Protein AF-A0A7H1QCI0-F1 (afdb_monomer)

Organism: NCBI:txid146922

Structure (mmCIF, N/CA/C/O backbone):
data_AF-A0A7H1QCI0-F1
#
_entry.id   AF-A0A7H1QCI0-F1
#
loop_
_atom_site.group_PDB
_atom_site.id
_atom_site.type_symbol
_atom_site.label_atom_id
_atom_site.label_alt_id
_atom_site.label_comp_id
_atom_site.label_asym_id
_atom_site.label_entity_id
_atom_site.label_seq_id
_atom_site.pdbx_PDB_ins_code
_atom_site.Cartn_x
_atom_site.Cartn_y
_atom_site.Cartn_z
_atom_site.occupancy
_atom_site.B_iso_or_equiv
_atom_site.auth_seq_id
_atom_site.auth_comp_id
_atom_site.auth_asym_id
_atom_site.auth_atom_id
_atom_site.pdbx_PDB_model_num
ATOM 1 N N . MET A 1 1 ? 9.164 -12.691 -3.765 1.00 76.44 1 MET A N 1
ATOM 2 C CA . MET A 1 1 ? 7.848 -12.493 -3.120 1.00 76.44 1 MET A CA 1
ATOM 3 C C . MET A 1 1 ? 6.956 -11.547 -3.919 1.00 76.44 1 MET A C 1
ATOM 5 O O . MET A 1 1 ? 5.868 -11.969 -4.268 1.00 76.44 1 MET A O 1
ATOM 9 N N . LEU A 1 2 ? 7.394 -10.328 -4.283 1.00 92.38 2 LEU A N 1
ATOM 10 C CA . LEU A 1 2 ? 6.652 -9.446 -5.215 1.00 92.38 2 LEU A CA 1
ATOM 11 C C . LEU A 1 2 ? 6.796 -9.885 -6.685 1.00 92.38 2 LEU A C 1
ATOM 13 O O . LEU A 1 2 ? 7.091 -9.081 -7.560 1.00 92.38 2 LEU A O 1
ATOM 17 N N . ASP A 1 3 ? 6.646 -11.181 -6.929 1.00 95.81 3 ASP A N 1
ATOM 18 C CA . ASP A 1 3 ? 6.763 -11.816 -8.237 1.00 95.81 3 ASP A CA 1
ATOM 19 C C . ASP A 1 3 ? 5.572 -12.777 -8.401 1.00 95.81 3 ASP A C 1
ATOM 21 O O . ASP A 1 3 ? 5.385 -13.640 -7.535 1.00 95.81 3 ASP A O 1
ATOM 25 N N . PRO A 1 4 ? 4.769 -12.651 -9.473 1.00 97.19 4 PRO A N 1
ATOM 26 C CA . PRO A 1 4 ? 3.685 -13.581 -9.780 1.00 97.19 4 PRO A CA 1
ATOM 27 C C . PRO A 1 4 ? 4.094 -15.057 -9.744 1.00 97.19 4 PRO A C 1
ATOM 29 O O . PRO A 1 4 ? 3.361 -15.871 -9.188 1.00 97.19 4 PRO A O 1
ATOM 32 N N . ALA A 1 5 ? 5.268 -15.404 -10.283 1.00 97.81 5 ALA A N 1
ATOM 33 C CA . ALA A 1 5 ? 5.726 -16.791 -10.341 1.00 97.81 5 ALA A CA 1
ATOM 34 C C . ALA A 1 5 ? 6.028 -17.348 -8.944 1.00 97.81 5 ALA A C 1
ATOM 36 O O . ALA A 1 5 ? 5.780 -18.519 -8.664 1.00 97.81 5 ALA A O 1
ATOM 37 N N . TRP A 1 6 ? 6.517 -16.492 -8.043 1.00 97.75 6 TRP A N 1
ATOM 38 C CA . TRP A 1 6 ? 6.708 -16.858 -6.645 1.00 97.75 6 TRP A CA 1
ATOM 39 C C . TRP A 1 6 ? 5.361 -17.099 -5.954 1.00 97.75 6 TRP A C 1
ATOM 41 O O . TRP A 1 6 ? 5.208 -18.088 -5.249 1.00 97.75 6 TRP A O 1
ATOM 51 N N . VAL A 1 7 ? 4.366 -16.235 -6.188 1.00 98.00 7 VAL A N 1
ATOM 52 C CA . VAL A 1 7 ? 3.010 -16.431 -5.647 1.00 98.00 7 VAL A CA 1
ATOM 53 C C . VAL A 1 7 ? 2.421 -17.760 -6.117 1.00 98.00 7 VAL A C 1
ATOM 55 O O . VAL A 1 7 ? 1.869 -18.487 -5.300 1.00 98.00 7 VAL A O 1
ATOM 58 N N . ASP A 1 8 ? 2.581 -18.099 -7.398 1.00 97.81 8 ASP A N 1
ATOM 59 C CA . ASP A 1 8 ? 2.095 -19.366 -7.951 1.00 97.81 8 ASP A CA 1
ATOM 60 C C . ASP A 1 8 ? 2.775 -20.592 -7.329 1.00 97.81 8 ASP A C 1
ATOM 62 O O . ASP A 1 8 ? 2.114 -21.595 -7.074 1.00 97.81 8 ASP A O 1
ATOM 66 N N . ALA A 1 9 ? 4.083 -20.519 -7.075 1.00 98.12 9 ALA A N 1
ATOM 67 C CA . ALA A 1 9 ? 4.845 -21.631 -6.512 1.00 98.12 9 ALA A CA 1
ATOM 68 C C . ALA A 1 9 ? 4.603 -21.846 -5.008 1.00 98.12 9 ALA A C 1
ATOM 70 O O . ALA A 1 9 ? 4.735 -22.970 -4.530 1.00 98.12 9 ALA A O 1
ATOM 71 N N . HIS A 1 10 ? 4.257 -20.784 -4.278 1.00 97.62 10 HIS A N 1
ATOM 72 C CA . HIS A 1 10 ? 4.189 -20.778 -2.814 1.00 97.62 10 HIS A CA 1
ATOM 73 C C . HIS A 1 10 ? 2.779 -20.511 -2.275 1.00 97.62 10 HIS A C 1
ATOM 75 O O . HIS A 1 10 ? 2.631 -20.152 -1.109 1.00 97.62 10 HIS A O 1
ATOM 81 N N . GLU A 1 11 ? 1.731 -20.655 -3.093 1.00 96.62 11 GLU A N 1
ATOM 82 C CA . GLU A 1 11 ? 0.371 -20.281 -2.687 1.00 96.62 11 GLU A CA 1
ATOM 83 C C . GLU A 1 11 ? -0.055 -20.975 -1.383 1.00 96.62 11 GLU A C 1
ATOM 85 O O . GLU A 1 11 ? -0.605 -20.328 -0.497 1.00 96.62 11 GLU A O 1
ATOM 90 N N . ALA A 1 12 ? 0.300 -22.247 -1.195 1.00 97.44 12 ALA A N 1
ATOM 91 C CA . ALA A 1 12 ? -0.079 -23.020 -0.015 1.00 97.44 12 ALA A CA 1
ATOM 92 C C . ALA A 1 12 ? 0.679 -22.625 1.271 1.00 97.44 12 ALA A C 1
ATOM 94 O O . ALA A 1 12 ? 0.356 -23.119 2.349 1.00 97.44 12 ALA A O 1
ATOM 95 N N . GLU A 1 13 ? 1.691 -21.761 1.178 1.00 97.94 13 GLU A N 1
ATOM 96 C CA . GLU A 1 13 ? 2.562 -21.391 2.302 1.00 97.94 13 GLU A CA 1
ATOM 97 C C . GLU A 1 13 ? 2.114 -20.115 3.021 1.00 97.94 13 GLU A C 1
ATOM 99 O O . GLU A 1 13 ? 2.655 -19.776 4.075 1.00 97.94 13 GLU A O 1
ATOM 104 N N . PHE A 1 14 ? 1.139 -19.388 2.468 1.00 97.81 14 PHE A N 1
ATOM 105 C CA . PHE A 1 14 ? 0.633 -18.164 3.076 1.00 97.81 14 PHE A CA 1
ATOM 106 C C . PHE A 1 14 ? -0.853 -17.936 2.799 1.00 97.81 14 PHE A C 1
ATOM 108 O O . PHE A 1 14 ? -1.395 -18.297 1.752 1.00 97.81 14 PHE A O 1
ATOM 115 N N . ASP A 1 15 ? -1.500 -17.254 3.740 1.00 98.19 15 ASP A N 1
ATOM 116 C CA . ASP A 1 15 ? -2.917 -16.904 3.643 1.00 98.19 15 ASP A CA 1
ATOM 117 C C . ASP A 1 15 ? -3.136 -15.466 3.170 1.00 98.19 15 ASP A C 1
ATOM 119 O O . ASP A 1 15 ? -4.150 -15.167 2.551 1.00 98.19 15 ASP A O 1
ATOM 123 N N . VAL A 1 16 ? -2.202 -14.557 3.464 1.00 98.25 16 VAL A N 1
ATOM 124 C CA . VAL A 1 16 ? -2.354 -13.112 3.239 1.00 98.25 16 VAL A CA 1
ATOM 125 C C . VAL A 1 16 ? -1.058 -12.523 2.699 1.00 98.25 16 VAL A C 1
ATOM 127 O O . VAL A 1 16 ? 0.021 -12.808 3.215 1.00 98.25 16 VAL A O 1
ATOM 130 N N . CYS A 1 17 ? -1.163 -11.641 1.703 1.00 98.06 17 CYS A N 1
ATOM 131 C CA . CYS A 1 17 ? -0.056 -10.783 1.297 1.00 98.06 17 CYS A CA 1
ATOM 132 C C . CYS A 1 17 ? -0.202 -9.422 1.984 1.00 98.06 17 CYS A C 1
ATOM 134 O O . CYS A 1 17 ? -1.079 -8.635 1.626 1.00 98.06 17 CYS A O 1
ATOM 136 N N . HIS A 1 18 ? 0.638 -9.143 2.985 1.00 98.19 18 HIS A N 1
ATOM 137 C CA . HIS A 1 18 ? 0.666 -7.841 3.655 1.00 98.19 18 HIS A CA 1
ATOM 138 C C . HIS A 1 18 ? 1.842 -7.002 3.151 1.00 98.19 18 HIS A C 1
ATOM 140 O O . HIS A 1 18 ? 2.985 -7.175 3.569 1.00 98.19 18 HIS A O 1
ATOM 146 N N . LEU A 1 19 ? 1.556 -6.087 2.228 1.00 97.81 19 LEU A N 1
ATOM 147 C CA . LEU A 1 19 ? 2.536 -5.198 1.623 1.00 97.81 19 LEU A CA 1
ATOM 148 C C . LEU A 1 19 ? 2.741 -3.938 2.475 1.00 97.81 19 LEU A C 1
ATOM 150 O O . LEU A 1 19 ? 1.781 -3.292 2.898 1.00 97.81 19 LEU A O 1
ATOM 154 N N . HIS A 1 20 ? 4.004 -3.566 2.671 1.00 96.06 20 HIS A N 1
ATOM 155 C CA . HIS A 1 20 ? 4.401 -2.303 3.301 1.00 96.06 20 HIS A CA 1
ATOM 156 C C . HIS A 1 20 ? 5.346 -1.495 2.403 1.00 96.06 20 HIS A C 1
ATOM 158 O O . HIS A 1 20 ? 5.115 -0.312 2.189 1.00 96.06 20 HIS A O 1
ATOM 164 N N . PHE A 1 21 ? 6.392 -2.137 1.872 1.00 93.12 21 PHE A N 1
ATOM 165 C CA . PHE A 1 21 ? 7.472 -1.500 1.111 1.00 93.12 21 PHE A CA 1
ATOM 166 C C . PHE A 1 21 ? 8.037 -2.446 0.045 1.00 93.12 21 PHE A C 1
ATOM 168 O O . PHE A 1 21 ? 7.638 -3.609 -0.041 1.00 93.12 21 PHE A O 1
ATOM 175 N N . GLY A 1 22 ? 9.010 -1.961 -0.732 1.00 90.62 22 GLY A N 1
ATOM 176 C CA . GLY A 1 22 ? 9.792 -2.769 -1.675 1.00 90.62 22 GLY A CA 1
ATOM 177 C C . GLY A 1 22 ? 9.175 -2.876 -3.068 1.00 90.62 22 GLY A C 1
ATOM 178 O O . GLY A 1 22 ? 9.782 -3.460 -3.965 1.00 90.62 22 GLY A O 1
ATOM 179 N N . PHE A 1 23 ? 7.997 -2.283 -3.270 1.00 94.00 23 PHE A N 1
ATOM 180 C CA . PHE A 1 23 ? 7.371 -2.172 -4.583 1.00 94.00 23 PHE A CA 1
ATOM 181 C C . PHE A 1 23 ? 7.944 -1.020 -5.419 1.00 94.00 23 PHE A C 1
ATOM 183 O O . PHE A 1 23 ? 7.656 -0.962 -6.606 1.00 94.00 23 PHE A O 1
ATOM 190 N N . ASP A 1 24 ? 8.783 -0.144 -4.853 1.00 90.50 24 ASP A N 1
ATOM 191 C CA . ASP A 1 24 ? 9.383 0.996 -5.568 1.00 90.50 24 ASP A CA 1
ATOM 192 C C . ASP A 1 24 ? 10.258 0.572 -6.761 1.00 90.50 24 ASP A C 1
ATOM 194 O O . ASP A 1 24 ? 10.472 1.344 -7.691 1.00 90.50 24 ASP A O 1
ATOM 198 N N . ALA A 1 25 ? 10.764 -0.666 -6.744 1.00 89.81 25 ALA A N 1
ATOM 199 C CA . ALA A 1 25 ? 11.507 -1.263 -7.854 1.00 89.81 25 ALA A CA 1
ATOM 200 C C . ALA A 1 25 ? 10.603 -1.935 -8.907 1.00 89.81 25 ALA A C 1
ATOM 202 O O . ALA A 1 25 ? 11.100 -2.430 -9.918 1.00 89.81 25 ALA A O 1
ATOM 203 N N . GLN A 1 26 ? 9.292 -2.008 -8.666 1.00 94.88 26 GLN A N 1
ATOM 204 C CA . GLN A 1 26 ? 8.325 -2.670 -9.537 1.00 94.88 26 GLN A CA 1
ATOM 205 C C . GLN A 1 26 ? 7.651 -1.658 -10.459 1.00 94.88 26 GLN A C 1
ATOM 207 O O . GLN A 1 26 ? 7.290 -0.555 -10.055 1.00 94.88 26 GLN A O 1
ATOM 212 N N . SER A 1 27 ? 7.413 -2.061 -11.705 1.00 96.62 27 SER A N 1
ATOM 213 C CA . SER A 1 27 ? 6.562 -1.283 -12.602 1.00 96.62 27 SER A CA 1
ATOM 214 C C . SER A 1 27 ? 5.077 -1.477 -12.249 1.00 96.62 27 SER A C 1
ATOM 216 O O . SER A 1 27 ? 4.701 -2.537 -11.737 1.00 96.62 27 SER A O 1
ATOM 218 N N . PRO A 1 28 ? 4.187 -0.531 -12.603 1.00 97.94 28 PRO A N 1
ATOM 219 C CA . PRO A 1 28 ? 2.739 -0.709 -12.443 1.00 97.94 28 PRO A CA 1
ATOM 220 C C . PRO A 1 28 ? 2.203 -1.985 -13.119 1.00 97.94 28 PRO A C 1
ATOM 222 O O . PRO A 1 28 ? 1.301 -2.647 -12.602 1.00 97.94 28 PRO A O 1
ATOM 225 N N . ALA A 1 29 ? 2.798 -2.380 -14.250 1.00 98.31 29 ALA A N 1
ATOM 226 C CA . ALA A 1 29 ? 2.467 -3.624 -14.939 1.00 98.31 29 ALA A CA 1
ATOM 227 C C . ALA A 1 29 ? 2.860 -4.865 -14.117 1.00 98.31 29 ALA A C 1
ATOM 229 O O . ALA A 1 29 ? 2.063 -5.797 -14.002 1.00 98.31 29 ALA A O 1
ATOM 230 N N . ALA A 1 30 ? 4.045 -4.863 -13.496 1.00 98.12 30 ALA A N 1
ATOM 231 C CA . ALA A 1 30 ? 4.478 -5.942 -12.610 1.00 98.12 30 ALA A CA 1
ATOM 232 C C . ALA A 1 30 ? 3.575 -6.052 -11.369 1.00 98.12 30 ALA A C 1
ATOM 234 O O . ALA A 1 30 ? 3.161 -7.151 -11.002 1.00 98.12 30 ALA A O 1
ATOM 235 N N . LEU A 1 31 ? 3.178 -4.920 -10.777 1.00 98.50 31 LEU A N 1
ATOM 236 C CA . LEU A 1 31 ? 2.234 -4.895 -9.652 1.00 98.50 31 LEU A CA 1
ATOM 237 C C . LEU A 1 31 ? 0.848 -5.408 -10.050 1.00 98.50 31 LEU A C 1
ATOM 239 O O . LEU A 1 31 ? 0.236 -6.177 -9.311 1.00 98.50 31 LEU A O 1
ATOM 243 N N . THR A 1 32 ? 0.374 -5.051 -11.243 1.00 98.69 32 THR A N 1
ATOM 244 C CA . THR A 1 32 ? -0.889 -5.569 -11.785 1.00 98.69 32 THR A CA 1
ATOM 245 C C . THR A 1 32 ? -0.834 -7.088 -11.954 1.00 98.69 32 THR A C 1
ATOM 247 O O . THR A 1 32 ? -1.772 -7.787 -11.568 1.00 98.69 32 THR A O 1
ATOM 250 N N . ALA A 1 33 ? 0.278 -7.617 -12.475 1.00 98.62 33 ALA A N 1
ATOM 251 C CA . ALA A 1 33 ? 0.485 -9.056 -12.608 1.00 98.62 33 ALA A CA 1
ATOM 252 C C . ALA A 1 33 ? 0.540 -9.759 -11.240 1.00 98.62 33 ALA A C 1
ATOM 254 O O . ALA A 1 33 ? -0.053 -10.827 -11.075 1.00 98.62 33 ALA A O 1
ATOM 255 N N . LEU A 1 34 ? 1.188 -9.144 -10.245 1.00 98.44 34 LEU A N 1
ATOM 256 C CA . LEU A 1 34 ? 1.238 -9.655 -8.875 1.00 98.44 34 LEU A CA 1
ATOM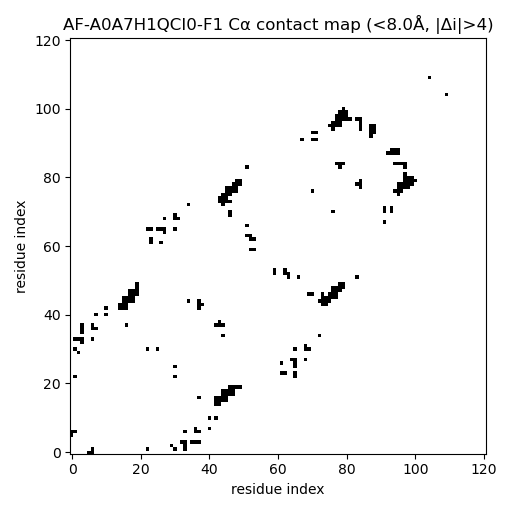 257 C C . LEU A 1 34 ? -0.168 -9.748 -8.268 1.00 98.44 34 LEU A C 1
ATOM 259 O O . LEU A 1 34 ? -0.556 -10.800 -7.764 1.00 98.44 34 LEU A O 1
ATOM 263 N N . ILE A 1 35 ? -0.962 -8.678 -8.370 1.00 98.56 35 ILE A N 1
ATOM 264 C CA . ILE A 1 35 ? -2.355 -8.648 -7.900 1.00 98.56 35 ILE A CA 1
ATOM 265 C C . ILE A 1 35 ? -3.189 -9.730 -8.593 1.00 98.56 35 ILE A C 1
ATOM 267 O O . ILE A 1 35 ? -4.002 -10.394 -7.949 1.00 98.56 35 ILE A O 1
ATOM 271 N N . ALA A 1 36 ? -3.000 -9.930 -9.899 1.00 98.69 36 ALA A N 1
ATOM 272 C CA . ALA A 1 36 ? -3.702 -10.972 -10.640 1.00 98.69 36 ALA A CA 1
ATOM 273 C C . ALA A 1 36 ? -3.344 -12.382 -10.138 1.00 98.69 36 ALA A C 1
ATOM 275 O O . ALA A 1 36 ? -4.230 -13.230 -10.035 1.00 98.69 36 ALA A O 1
ATOM 276 N N . ALA A 1 37 ? -2.076 -12.629 -9.793 1.00 98.62 37 ALA A N 1
ATOM 277 C CA . ALA A 1 37 ? -1.646 -13.894 -9.201 1.00 98.62 37 ALA A CA 1
ATOM 278 C C . ALA A 1 37 ? -2.258 -14.119 -7.812 1.00 98.62 37 ALA A C 1
ATOM 280 O O . ALA A 1 37 ? -2.825 -15.180 -7.562 1.00 98.62 37 ALA A O 1
ATOM 281 N N . 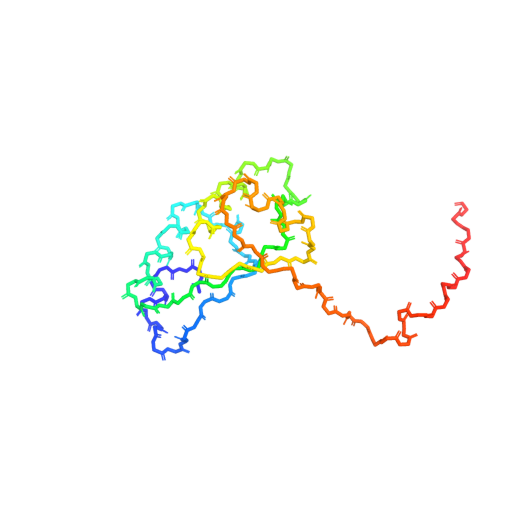LEU A 1 38 ? -2.245 -13.100 -6.947 1.00 98.62 38 LEU A N 1
ATOM 282 C CA . LEU A 1 38 ? -2.874 -13.173 -5.624 1.00 98.62 38 LEU A CA 1
ATOM 283 C C . LEU A 1 38 ? -4.373 -13.494 -5.727 1.00 98.62 38 LEU A C 1
ATOM 285 O O . LEU A 1 38 ? -4.859 -14.413 -5.072 1.00 98.62 38 LEU A O 1
ATOM 289 N N . ARG A 1 39 ? -5.098 -12.805 -6.618 1.00 98.38 39 ARG A N 1
ATOM 290 C CA . ARG A 1 39 ? -6.535 -13.041 -6.844 1.00 98.38 39 ARG A CA 1
ATOM 291 C C . ARG A 1 39 ? -6.834 -14.441 -7.365 1.00 98.38 39 ARG A C 1
ATOM 293 O O . ARG A 1 39 ? -7.819 -15.035 -6.939 1.00 98.38 39 ARG A O 1
ATOM 300 N N . ARG A 1 40 ? -5.998 -14.970 -8.263 1.00 98.38 40 ARG A N 1
ATOM 301 C CA . ARG A 1 40 ? -6.152 -16.328 -8.810 1.00 98.38 40 ARG A CA 1
ATOM 302 C C . ARG A 1 40 ? -6.138 -17.392 -7.711 1.00 98.38 40 ARG A C 1
ATOM 304 O O . ARG A 1 40 ? -6.910 -18.339 -7.798 1.00 98.38 40 ARG A O 1
ATOM 311 N N . HIS A 1 41 ? -5.324 -17.194 -6.677 1.00 98.31 41 HIS A N 1
ATOM 312 C CA . HIS A 1 41 ? -5.211 -18.102 -5.529 1.00 98.31 41 HIS A CA 1
ATOM 313 C C . HIS A 1 41 ? -6.039 -17.668 -4.315 1.00 98.31 41 HIS A C 1
ATOM 315 O O . HIS A 1 41 ? -5.860 -18.193 -3.220 1.00 98.31 41 HIS A O 1
ATOM 321 N N . GLY A 1 42 ? -6.929 -16.683 -4.478 1.00 98.06 42 GLY A N 1
ATOM 322 C CA . GLY A 1 42 ? -7.777 -16.187 -3.393 1.00 98.06 42 GLY A CA 1
ATOM 323 C C . GLY A 1 42 ? -7.007 -15.561 -2.224 1.00 98.06 42 GLY A C 1
ATOM 324 O O . GLY A 1 42 ? -7.528 -15.528 -1.112 1.00 98.06 42 GLY A O 1
ATOM 325 N N . LYS A 1 43 ? -5.781 -15.075 -2.452 1.00 98.25 43 LYS A N 1
ATOM 326 C CA . LYS A 1 43 ? -4.931 -14.465 -1.422 1.00 98.25 43 LYS A CA 1
ATOM 327 C C . LYS A 1 43 ? -5.265 -12.973 -1.292 1.00 98.25 43 LYS A C 1
ATOM 329 O O . LYS A 1 43 ? -4.989 -12.222 -2.230 1.00 98.25 43 LYS A O 1
ATOM 334 N N . PRO A 1 44 ? -5.850 -12.506 -0.174 1.00 98.44 44 PRO A N 1
ATOM 335 C CA . PRO A 1 44 ? -6.133 -11.092 0.021 1.00 98.44 44 PRO A CA 1
ATOM 336 C C . PRO A 1 44 ? -4.853 -10.253 0.095 1.00 98.44 44 PRO A C 1
ATOM 338 O O . PRO A 1 44 ? -3.850 -10.653 0.698 1.00 98.44 44 PRO A O 1
ATOM 341 N N . LEU A 1 45 ? -4.928 -9.049 -0.473 1.00 98.62 45 LEU A N 1
ATOM 342 C CA . LEU A 1 45 ? -3.905 -8.016 -0.367 1.00 98.62 45 LEU A CA 1
ATOM 343 C C . LEU A 1 45 ? -4.268 -7.038 0.756 1.00 98.62 45 LEU A C 1
ATOM 345 O O . LEU A 1 45 ? -5.242 -6.285 0.666 1.00 98.62 45 LEU A O 1
ATOM 349 N N . VAL A 1 46 ? -3.436 -7.002 1.793 1.00 98.69 46 VAL A N 1
ATOM 350 C CA . VAL A 1 46 ? -3.432 -5.931 2.792 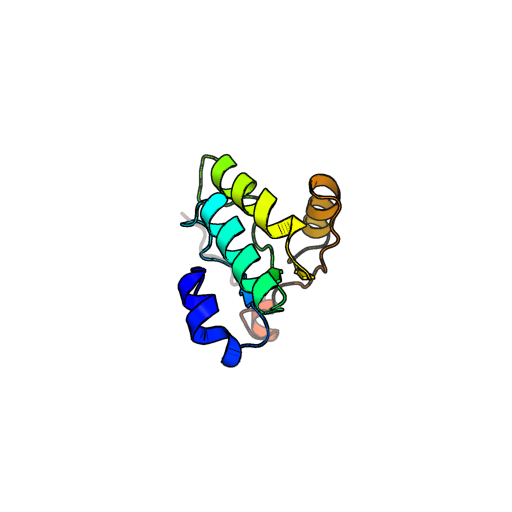1.00 98.69 46 VAL A CA 1
ATOM 351 C C . VAL A 1 46 ? -2.296 -4.983 2.440 1.00 98.69 46 VAL A C 1
ATOM 353 O O . VAL A 1 46 ? -1.153 -5.411 2.323 1.00 98.69 46 VAL A O 1
ATOM 356 N N . TYR A 1 47 ? -2.586 -3.696 2.276 1.00 98.62 47 TYR A N 1
ATOM 357 C CA . TYR A 1 47 ? -1.559 -2.692 2.013 1.00 98.62 47 TYR A CA 1
ATOM 358 C C . TYR A 1 47 ? -1.544 -1.636 3.115 1.00 98.62 47 TYR A C 1
ATOM 360 O O . TYR A 1 47 ? -2.544 -0.957 3.358 1.00 98.62 47 TYR A O 1
ATOM 368 N N . THR A 1 48 ? -0.396 -1.491 3.774 1.00 98.12 48 THR A N 1
ATOM 369 C CA . THR A 1 48 ? -0.127 -0.362 4.665 1.00 98.12 48 THR A CA 1
ATOM 370 C C . THR A 1 48 ? 0.593 0.730 3.883 1.00 98.12 48 THR A C 1
ATOM 372 O O . THR A 1 48 ? 1.791 0.629 3.628 1.00 98.12 48 THR A O 1
ATOM 375 N N . ALA A 1 49 ? -0.135 1.789 3.534 1.00 97.19 49 ALA A N 1
ATOM 376 C CA . ALA A 1 49 ? 0.409 2.978 2.897 1.00 97.19 49 ALA A CA 1
ATOM 377 C C . ALA A 1 49 ? 1.140 3.842 3.933 1.00 97.19 49 ALA A C 1
ATOM 379 O O . ALA A 1 49 ? 0.522 4.632 4.659 1.00 97.19 49 ALA A O 1
ATOM 380 N N . HIS A 1 50 ? 2.460 3.665 3.992 1.00 95.88 50 HIS A N 1
ATOM 381 C CA . HIS A 1 50 ? 3.363 4.516 4.770 1.00 95.88 50 HIS A CA 1
ATOM 382 C C . HIS A 1 50 ? 3.540 5.882 4.115 1.00 95.88 50 HIS A C 1
ATOM 384 O O . HIS A 1 50 ? 3.400 6.905 4.780 1.00 95.88 50 HIS A O 1
ATOM 390 N N . ASP A 1 51 ? 3.742 5.882 2.797 1.00 94.62 51 ASP A N 1
ATOM 391 C CA . ASP A 1 51 ? 4.012 7.076 2.010 1.00 94.62 51 ASP A CA 1
ATOM 392 C C . ASP A 1 51 ? 2.958 7.249 0.911 1.00 94.62 51 ASP A C 1
ATOM 394 O O . ASP A 1 51 ? 2.827 6.417 0.012 1.00 94.62 51 ASP A O 1
ATOM 398 N N . LEU A 1 52 ? 2.230 8.370 0.928 1.00 95.25 52 LEU A N 1
ATOM 399 C CA . LEU A 1 52 ? 1.422 8.813 -0.226 1.00 95.25 52 LEU A CA 1
ATOM 400 C C . LEU A 1 52 ? 2.261 9.560 -1.272 1.00 95.25 52 LEU A C 1
ATOM 402 O O . LEU A 1 52 ? 1.792 9.854 -2.370 1.00 95.25 52 LEU A O 1
ATOM 406 N N . ARG A 1 53 ? 3.508 9.865 -0.914 1.00 92.56 53 ARG A N 1
ATOM 407 C CA . ARG A 1 53 ? 4.560 10.415 -1.758 1.00 92.56 53 ARG A CA 1
ATOM 408 C C . ARG A 1 53 ? 5.880 9.869 -1.239 1.00 92.56 53 ARG A C 1
ATOM 410 O O . ARG A 1 53 ? 6.197 10.119 -0.082 1.00 92.56 53 ARG A O 1
ATOM 417 N N . ASN A 1 54 ? 6.652 9.194 -2.085 1.00 89.12 54 ASN A N 1
ATOM 418 C CA . ASN A 1 54 ? 7.987 8.750 -1.708 1.00 89.12 54 ASN A CA 1
ATOM 419 C C . ASN A 1 54 ? 8.908 9.981 -1.509 1.00 89.12 54 ASN A C 1
ATOM 421 O O . ASN A 1 54 ? 9.123 10.735 -2.467 1.00 89.12 54 ASN A O 1
ATOM 425 N N . PRO A 1 55 ? 9.434 10.225 -0.290 1.00 87.56 55 PRO A N 1
ATOM 426 C CA . PRO A 1 55 ? 10.253 11.402 0.008 1.00 87.56 55 PRO A CA 1
ATOM 427 C C . PRO A 1 55 ? 11.675 11.306 -0.562 1.00 87.56 55 PRO A C 1
ATOM 429 O O . PRO A 1 55 ? 12.383 12.310 -0.622 1.00 87.56 55 PRO A O 1
ATOM 432 N N . HIS A 1 56 ? 12.104 10.116 -0.987 1.00 86.88 56 HIS A N 1
ATOM 433 C CA . HIS A 1 56 ? 13.435 9.874 -1.542 1.00 86.88 56 HIS A CA 1
ATOM 434 C C . HIS A 1 56 ? 13.496 10.063 -3.062 1.00 86.88 56 HIS A C 1
ATOM 436 O O . HIS A 1 56 ? 14.577 10.004 -3.645 1.00 86.88 56 HIS A O 1
ATOM 442 N N . GLN A 1 57 ? 12.353 10.305 -3.708 1.00 86.81 57 GLN A N 1
ATOM 443 C CA . GLN A 1 57 ? 12.246 10.487 -5.151 1.00 86.81 57 GLN A CA 1
ATOM 444 C C . GLN A 1 57 ? 11.827 11.923 -5.482 1.00 86.81 57 GLN A C 1
ATOM 446 O O . GLN A 1 57 ? 10.794 12.422 -5.023 1.00 86.81 57 GLN A O 1
ATOM 451 N N . AL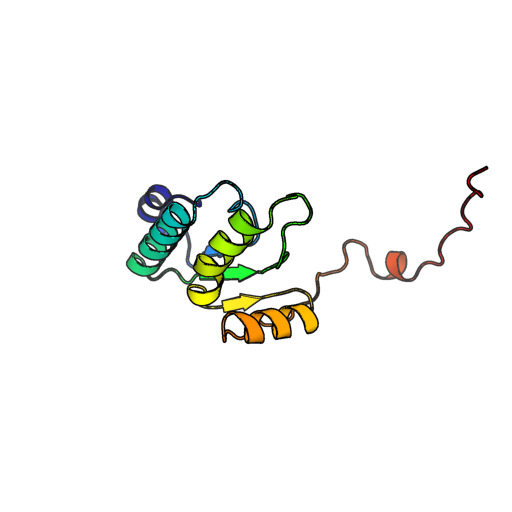A A 1 58 ? 12.639 12.596 -6.302 1.00 91.31 58 ALA A N 1
ATOM 452 C CA . ALA A 1 58 ? 12.341 13.945 -6.782 1.00 91.31 58 ALA A CA 1
ATOM 453 C C . ALA A 1 58 ? 11.088 13.963 -7.672 1.00 91.31 58 ALA A C 1
ATOM 455 O O . ALA A 1 58 ? 10.241 14.847 -7.534 1.00 91.31 58 AL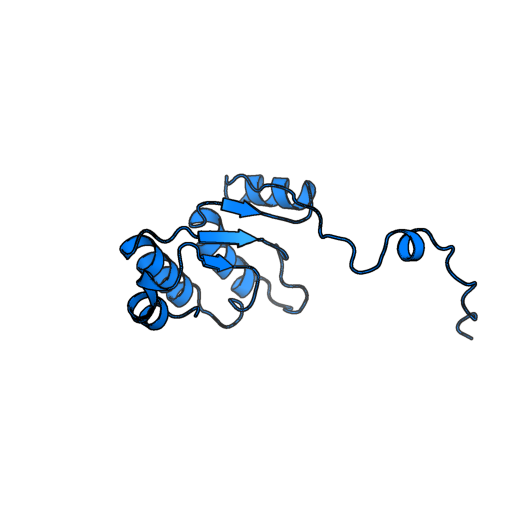A A O 1
ATOM 456 N N . ASP A 1 59 ? 10.954 12.949 -8.525 1.00 93.19 59 ASP A N 1
ATOM 457 C CA . ASP A 1 59 ? 9.777 12.712 -9.352 1.00 93.19 59 ASP A CA 1
ATOM 458 C C . ASP A 1 59 ? 8.719 11.905 -8.565 1.00 93.19 59 ASP A C 1
ATOM 460 O O . ASP A 1 59 ? 9.031 10.805 -8.100 1.00 93.19 59 ASP A O 1
ATOM 464 N N . PRO A 1 60 ? 7.498 12.437 -8.351 1.00 91.75 60 PRO A N 1
ATOM 465 C CA . PRO A 1 60 ? 6.407 11.685 -7.730 1.00 91.75 60 PRO A CA 1
ATOM 466 C C . PRO A 1 60 ? 5.819 10.575 -8.597 1.00 91.75 60 PRO A C 1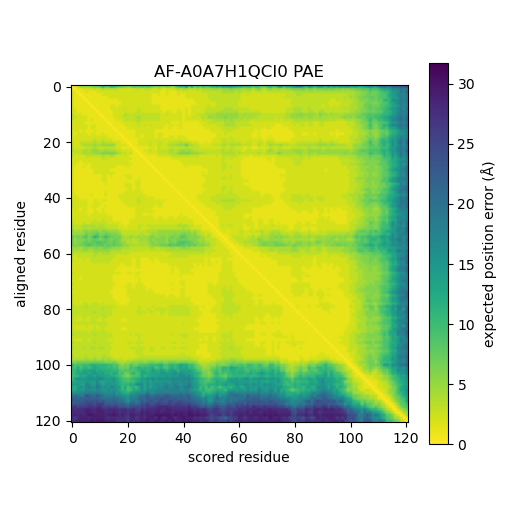
ATOM 468 O O . PRO A 1 60 ? 5.201 9.662 -8.041 1.00 91.75 60 PRO A O 1
ATOM 471 N N . ASP A 1 61 ? 5.918 10.690 -9.920 1.00 95.06 61 ASP A N 1
ATOM 472 C CA . ASP A 1 61 ? 5.051 9.963 -10.845 1.00 95.06 61 ASP A CA 1
ATOM 473 C C . ASP A 1 61 ? 5.206 8.438 -10.745 1.00 95.06 61 ASP A C 1
ATOM 475 O O . ASP A 1 61 ? 4.181 7.750 -10.704 1.00 95.06 61 ASP A O 1
ATOM 479 N N . PRO A 1 62 ? 6.422 7.867 -10.605 1.00 94.88 62 PRO A N 1
ATOM 480 C CA . PRO A 1 62 ? 6.579 6.422 -10.452 1.00 94.88 62 PRO A CA 1
ATOM 481 C C . PRO A 1 62 ? 5.867 5.867 -9.212 1.00 94.88 62 PRO A C 1
ATOM 483 O O . PRO A 1 62 ? 5.188 4.842 -9.291 1.00 94.88 62 PRO A O 1
ATOM 486 N N . HIS A 1 63 ? 5.981 6.559 -8.074 1.00 96.19 63 HIS A N 1
ATOM 487 C CA . HIS A 1 63 ? 5.322 6.147 -6.833 1.00 96.19 63 HIS A CA 1
ATOM 488 C C . HIS A 1 63 ? 3.808 6.276 -6.944 1.00 96.19 63 HIS A C 1
ATOM 490 O O . HIS A 1 63 ? 3.076 5.363 -6.568 1.00 96.19 63 HIS A O 1
ATOM 496 N N . LEU A 1 64 ? 3.32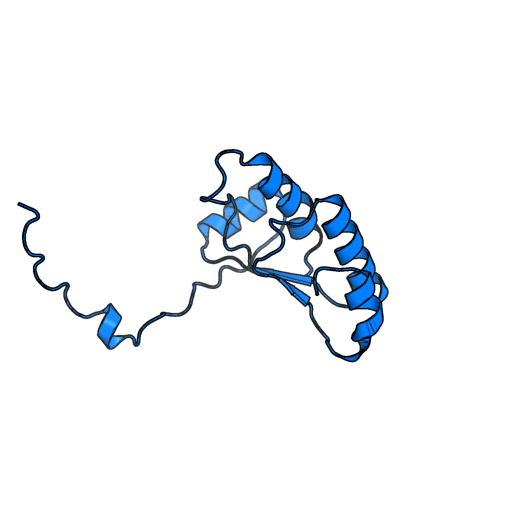8 7.393 -7.497 1.00 96.44 64 LEU A N 1
ATOM 497 C CA . LEU A 1 64 ? 1.900 7.616 -7.694 1.00 96.44 64 LEU A CA 1
ATOM 498 C C . LEU A 1 64 ? 1.288 6.541 -8.603 1.00 96.44 64 LEU A C 1
ATOM 500 O O . LEU A 1 64 ? 0.267 5.960 -8.246 1.00 96.44 64 LEU A O 1
ATOM 504 N N . ALA A 1 65 ? 1.960 6.196 -9.704 1.00 97.38 65 ALA A N 1
ATOM 505 C CA . ALA A 1 65 ? 1.518 5.142 -10.612 1.00 97.38 65 ALA A CA 1
ATOM 506 C C . ALA A 1 65 ? 1.476 3.756 -9.941 1.00 97.38 65 ALA A C 1
ATOM 508 O O . ALA A 1 65 ? 0.608 2.939 -10.250 1.00 97.38 65 ALA A O 1
ATOM 509 N N . ALA A 1 66 ? 2.384 3.475 -9.001 1.00 97.88 66 ALA A N 1
ATOM 510 C CA . ALA A 1 66 ? 2.310 2.264 -8.188 1.00 97.88 66 ALA A CA 1
ATOM 511 C C . ALA A 1 66 ? 1.110 2.293 -7.222 1.00 97.88 66 ALA A C 1
ATOM 513 O O . ALA A 1 66 ? 0.393 1.295 -7.094 1.00 97.88 66 ALA A O 1
ATOM 514 N N . LEU A 1 67 ? 0.843 3.434 -6.574 1.00 98.25 67 LEU A N 1
ATOM 515 C CA . LEU A 1 67 ? -0.319 3.607 -5.694 1.00 98.25 67 LEU A CA 1
ATOM 516 C C . LEU A 1 67 ? -1.647 3.470 -6.452 1.00 98.25 67 LEU A C 1
ATOM 518 O O . LEU A 1 67 ? -2.567 2.842 -5.927 1.00 98.25 67 LEU A O 1
ATOM 522 N N . ASP A 1 68 ? -1.726 3.963 -7.690 1.00 98.44 68 ASP A N 1
ATOM 523 C CA . ASP A 1 68 ? -2.900 3.822 -8.564 1.00 98.44 68 ASP A CA 1
ATOM 524 C C . ASP A 1 68 ? -3.236 2.361 -8.891 1.00 98.44 68 ASP A C 1
ATOM 526 O O . ASP A 1 68 ? -4.383 2.036 -9.200 1.00 98.44 68 ASP A O 1
ATOM 530 N N . VAL A 1 69 ? -2.264 1.456 -8.764 1.00 98.62 69 VAL A N 1
ATOM 531 C CA . VAL A 1 69 ? -2.474 0.012 -8.896 1.00 98.62 69 VAL A CA 1
ATOM 532 C C . VAL A 1 69 ? -2.817 -0.625 -7.547 1.00 98.62 69 VAL A C 1
ATOM 534 O O . VAL A 1 69 ? -3.786 -1.378 -7.437 1.00 98.62 69 VAL A O 1
ATOM 537 N N . LEU A 1 70 ? -2.038 -0.328 -6.506 1.00 98.56 70 LEU A N 1
ATOM 538 C CA . LEU A 1 70 ? -2.134 -1.006 -5.210 1.00 98.56 70 LEU A CA 1
ATOM 539 C C . LEU A 1 70 ? -3.364 -0.585 -4.398 1.00 98.56 70 LEU A C 1
ATOM 541 O O . LEU A 1 70 ? -4.059 -1.440 -3.845 1.00 98.56 70 LEU A O 1
ATOM 545 N N . VAL A 1 71 ? -3.650 0.718 -4.319 1.00 98.69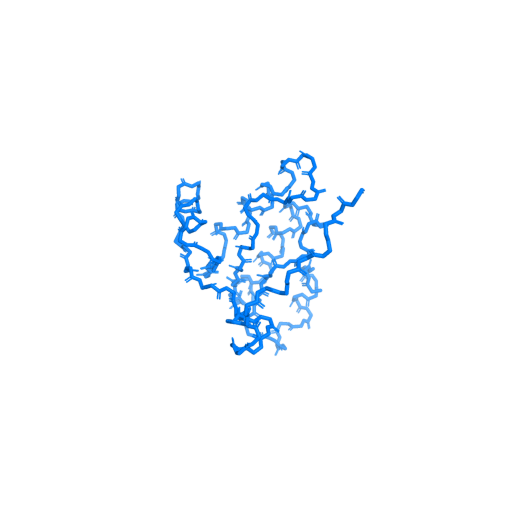 71 VAL A N 1
ATOM 546 C CA . VAL A 1 71 ? -4.710 1.257 -3.453 1.00 98.69 71 VAL A CA 1
ATOM 547 C C . VAL A 1 71 ? -6.098 0.753 -3.868 1.00 98.69 71 VAL A C 1
ATOM 549 O O . VAL A 1 71 ? -6.838 0.271 -3.002 1.00 98.69 71 VAL A O 1
ATOM 552 N N . PRO A 1 72 ? -6.485 0.781 -5.159 1.00 98.62 72 PRO A N 1
ATOM 553 C CA . PRO A 1 72 ? -7.778 0.243 -5.575 1.00 98.62 72 PRO A CA 1
ATOM 554 C C . PRO A 1 72 ? -7.867 -1.278 -5.431 1.00 98.62 72 PRO A C 1
ATOM 556 O O . PRO A 1 72 ? -8.953 -1.807 -5.189 1.00 98.62 72 PRO A O 1
ATOM 559 N N . ALA A 1 73 ? -6.743 -1.983 -5.586 1.00 98.38 73 ALA A N 1
ATOM 560 C CA . ALA A 1 73 ? -6.709 -3.438 -5.576 1.00 98.38 73 ALA A CA 1
ATOM 561 C C . ALA A 1 73 ? -6.722 -4.062 -4.179 1.00 98.38 73 ALA A C 1
ATOM 563 O O . ALA A 1 73 ? -7.155 -5.207 -4.060 1.00 98.38 73 ALA A O 1
ATOM 564 N N . ALA A 1 74 ? -6.256 -3.339 -3.158 1.00 98.62 74 ALA A N 1
ATOM 565 C CA . ALA A 1 74 ? -6.156 -3.846 -1.799 1.00 98.62 74 ALA A CA 1
ATOM 566 C C . ALA A 1 74 ? -7.531 -4.155 -1.184 1.00 98.62 74 ALA A C 1
ATOM 568 O O . ALA A 1 74 ? -8.454 -3.326 -1.183 1.00 98.62 74 ALA A O 1
ATOM 569 N N . ASP A 1 75 ? -7.632 -5.339 -0.581 1.00 98.69 75 ASP A N 1
ATOM 570 C CA . ASP A 1 75 ? -8.786 -5.781 0.197 1.00 98.69 75 ASP A CA 1
ATOM 571 C C . ASP A 1 75 ? -8.883 -5.015 1.516 1.00 98.69 75 ASP A C 1
ATOM 573 O O . ASP A 1 75 ? -9.982 -4.713 1.996 1.00 98.69 75 ASP A O 1
ATOM 577 N N . ARG A 1 76 ? -7.734 -4.672 2.109 1.00 98.50 76 ARG A N 1
ATOM 578 C CA . ARG A 1 76 ? -7.642 -3.811 3.291 1.00 98.50 76 ARG A CA 1
ATOM 579 C C . ARG A 1 76 ? -6.524 -2.797 3.126 1.00 98.50 76 ARG A C 1
ATOM 581 O O . ARG A 1 76 ? -5.410 -3.141 2.746 1.00 98.50 76 ARG A O 1
ATOM 588 N N . LEU A 1 77 ? -6.843 -1.552 3.464 1.00 98.62 77 LEU A N 1
ATOM 589 C CA . LEU A 1 77 ? -5.902 -0.444 3.472 1.00 98.62 77 LEU A CA 1
ATOM 590 C C . LEU A 1 77 ? -5.674 0.025 4.898 1.00 98.62 77 LEU A C 1
ATOM 592 O O . LEU A 1 77 ? -6.624 0.263 5.647 1.00 98.62 77 LEU A O 1
ATOM 596 N N . ILE A 1 78 ? -4.407 0.184 5.243 1.00 98.56 78 ILE A N 1
ATOM 597 C CA . ILE A 1 78 ? -3.952 0.759 6.501 1.00 98.56 78 ILE A CA 1
ATOM 598 C C . ILE A 1 78 ? -3.099 1.978 6.158 1.00 98.56 78 ILE A C 1
ATOM 600 O O . ILE A 1 78 ? -2.408 2.004 5.145 1.00 98.56 78 ILE A O 1
ATOM 604 N N . THR A 1 79 ? -3.143 3.005 6.992 1.00 98.06 79 THR A N 1
ATOM 605 C CA . THR A 1 79 ? -2.187 4.115 6.954 1.00 98.06 79 THR A CA 1
ATOM 606 C C . THR A 1 79 ? -1.930 4.611 8.372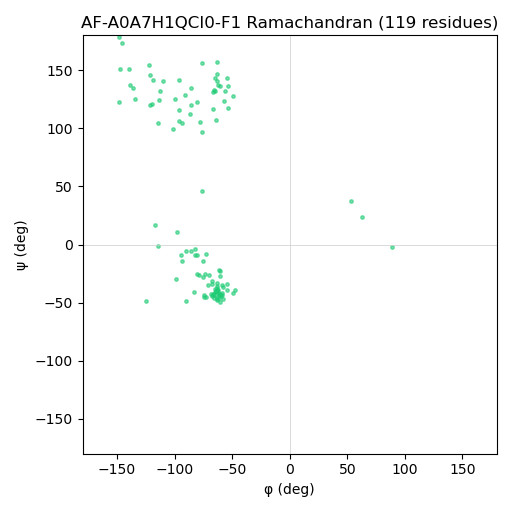 1.00 98.06 79 THR A C 1
ATOM 608 O O . THR A 1 79 ? -2.571 4.152 9.314 1.00 98.06 79 THR A O 1
ATOM 611 N N . LEU A 1 80 ? -0.981 5.523 8.554 1.00 96.75 80 LEU A N 1
ATOM 612 C CA . LEU A 1 80 ? -0.467 5.863 9.882 1.00 96.75 80 LEU A CA 1
ATOM 613 C C . LEU A 1 80 ? -1.160 7.060 10.531 1.00 96.75 80 LEU A C 1
ATOM 615 O O . LEU A 1 80 ? -1.004 7.291 11.729 1.00 96.75 80 LEU A O 1
ATOM 619 N N . THR A 1 81 ? -1.918 7.841 9.759 1.00 96.25 81 THR A N 1
ATOM 620 C CA . THR A 1 81 ? -2.565 9.057 10.259 1.00 96.25 81 THR A CA 1
ATOM 621 C C . THR A 1 81 ? -3.979 9.223 9.702 1.00 96.25 81 THR A C 1
ATOM 623 O O . THR A 1 81 ? -4.252 8.807 8.572 1.00 96.25 81 THR A O 1
ATOM 626 N N . PRO A 1 82 ? -4.888 9.885 10.443 1.00 97.38 82 PRO A N 1
ATOM 627 C CA . PRO A 1 82 ? -6.202 10.250 9.914 1.00 97.38 82 PRO A CA 1
ATOM 628 C C . PRO A 1 82 ? -6.121 11.137 8.663 1.00 97.38 82 PRO A C 1
ATOM 630 O O . PRO A 1 82 ? -6.931 10.984 7.755 1.00 97.38 82 PRO A O 1
ATOM 633 N N . GLY A 1 83 ? -5.123 12.028 8.590 1.00 98.12 83 GLY A N 1
ATOM 634 C CA . GLY A 1 83 ? -4.905 12.892 7.426 1.00 98.12 83 GLY A CA 1
ATOM 635 C C . GLY A 1 83 ? -4.579 12.094 6.165 1.00 98.12 83 GLY A C 1
ATOM 636 O O . GLY A 1 83 ? -5.220 12.279 5.135 1.00 98.12 83 GLY A O 1
ATOM 637 N N . ALA A 1 84 ? -3.662 11.128 6.261 1.00 97.69 84 ALA A N 1
ATOM 638 C CA . ALA A 1 84 ? -3.371 10.230 5.146 1.00 97.69 84 ALA A CA 1
ATOM 639 C C . ALA A 1 84 ? -4.594 9.377 4.756 1.00 97.69 84 ALA A C 1
ATOM 641 O O . ALA A 1 84 ? -4.835 9.149 3.573 1.00 97.69 84 ALA A O 1
ATOM 642 N N . ALA A 1 85 ? -5.417 8.952 5.721 1.00 98.50 85 ALA A N 1
ATOM 643 C CA . ALA A 1 85 ? -6.641 8.204 5.423 1.00 98.50 85 ALA A CA 1
ATOM 644 C C . ALA A 1 85 ? -7.665 9.051 4.641 1.00 98.50 85 ALA A C 1
ATOM 646 O O . ALA A 1 85 ? -8.317 8.548 3.719 1.00 98.50 85 ALA A O 1
ATOM 647 N N . ALA A 1 86 ? -7.779 10.341 4.975 1.00 98.50 86 ALA A N 1
ATOM 648 C CA . ALA A 1 86 ? -8.613 11.290 4.245 1.00 98.50 86 ALA A CA 1
ATOM 649 C C . ALA A 1 86 ? -8.094 11.523 2.816 1.00 98.50 86 ALA A C 1
ATOM 651 O O . ALA A 1 86 ? -8.880 11.481 1.871 1.00 98.50 86 ALA A O 1
ATOM 652 N N . GLU A 1 87 ? -6.779 11.675 2.638 1.00 98.50 87 GLU A N 1
ATOM 653 C CA . GLU A 1 87 ? -6.153 11.783 1.313 1.00 98.50 87 GLU A CA 1
ATOM 654 C C . GLU A 1 87 ? -6.401 10.537 0.454 1.00 98.50 87 GLU A C 1
ATOM 656 O O . GLU A 1 87 ? -6.760 10.661 -0.718 1.00 98.50 87 GLU A O 1
ATOM 661 N N . ILE A 1 88 ? -6.291 9.334 1.033 1.00 98.56 88 ILE A N 1
ATOM 662 C CA . ILE A 1 88 ? -6.589 8.086 0.316 1.00 98.56 88 ILE A CA 1
ATOM 663 C C . ILE A 1 88 ? -8.052 8.055 -0.147 1.00 98.56 88 ILE A C 1
ATOM 665 O O . ILE A 1 88 ? -8.349 7.682 -1.286 1.00 98.56 88 ILE A O 1
ATOM 669 N N . THR A 1 89 ? -8.964 8.485 0.727 1.00 98.56 89 THR A N 1
ATOM 670 C CA . THR A 1 89 ? -10.396 8.560 0.413 1.00 98.56 89 THR A CA 1
ATOM 671 C C . THR A 1 89 ? -10.657 9.548 -0.720 1.00 98.56 89 THR A C 1
ATOM 673 O O . THR A 1 89 ? -11.372 9.215 -1.658 1.00 98.56 89 THR A O 1
ATOM 676 N N . SER A 1 90 ? -10.042 10.729 -0.665 1.00 98.44 90 SER A N 1
ATOM 677 C CA . SER A 1 90 ? -10.190 11.781 -1.675 1.00 98.44 90 SER A CA 1
ATOM 678 C C . SER A 1 90 ? -9.712 11.336 -3.062 1.00 98.44 90 SER A C 1
ATOM 680 O O . SER A 1 90 ? -10.412 11.530 -4.052 1.00 98.44 90 SER A O 1
ATOM 682 N N . ARG A 1 91 ? -8.537 10.699 -3.139 1.00 97.88 91 ARG A N 1
ATOM 683 C CA . ARG A 1 91 ? -7.878 10.383 -4.417 1.00 97.88 91 ARG A CA 1
ATOM 684 C C . ARG A 1 91 ? -8.386 9.103 -5.072 1.00 97.88 91 ARG A C 1
ATOM 686 O O . ARG A 1 91 ? -8.570 9.076 -6.282 1.00 97.88 91 ARG A O 1
ATOM 693 N N . TRP A 1 92 ? -8.623 8.053 -4.285 1.00 98.56 92 TRP A N 1
ATOM 694 C CA . TRP A 1 92 ? -8.964 6.726 -4.818 1.00 98.56 92 TRP A CA 1
ATOM 695 C C . TRP A 1 92 ? -10.381 6.265 -4.464 1.00 98.56 92 TRP A C 1
ATOM 697 O O . TRP A 1 92 ? -10.777 5.174 -4.869 1.00 98.56 92 TRP A O 1
ATOM 707 N N . ASN A 1 93 ? -11.157 7.050 -3.703 1.00 98.50 93 ASN A N 1
ATOM 708 C CA . ASN A 1 93 ? -12.466 6.639 -3.180 1.00 98.50 93 ASN A CA 1
ATOM 709 C C . ASN A 1 93 ? -12.395 5.299 -2.412 1.00 98.50 93 ASN A C 1
ATOM 711 O O . ASN A 1 93 ? -13.275 4.437 -2.497 1.00 98.50 93 ASN A O 1
ATOM 715 N N . ARG A 1 94 ? -11.298 5.098 -1.669 1.00 98.50 94 ARG A N 1
ATOM 716 C CA . ARG A 1 94 ? -11.055 3.920 -0.826 1.00 98.50 94 ARG A CA 1
ATOM 717 C C . ARG A 1 94 ? -10.905 4.345 0.628 1.00 98.50 94 ARG A C 1
ATOM 719 O O . ARG A 1 94 ? -10.287 5.359 0.921 1.00 98.50 94 ARG A O 1
ATOM 726 N N . ARG A 1 95 ? -11.436 3.547 1.556 1.00 98.38 95 ARG A N 1
ATOM 727 C CA . ARG A 1 95 ? -11.266 3.793 2.996 1.00 98.38 95 ARG A CA 1
ATOM 728 C C . ARG A 1 95 ? -10.027 3.071 3.510 1.00 98.38 95 ARG A C 1
ATOM 730 O O . ARG A 1 95 ? -9.909 1.862 3.315 1.00 98.38 95 ARG A O 1
ATOM 737 N N . ALA A 1 96 ? -9.165 3.801 4.211 1.00 98.44 96 ALA A N 1
ATOM 738 C CA . ALA A 1 96 ? -8.030 3.250 4.942 1.00 98.44 96 ALA A CA 1
ATOM 739 C C . ALA A 1 96 ? -8.249 3.369 6.454 1.00 98.44 96 ALA A C 1
ATOM 741 O O . ALA A 1 96 ? -8.752 4.383 6.941 1.00 98.44 96 ALA A O 1
ATOM 742 N N . THR A 1 97 ? -7.849 2.345 7.203 1.00 98.44 97 THR A N 1
ATOM 743 C CA . THR A 1 97 ? -7.812 2.397 8.667 1.00 98.44 97 THR A CA 1
ATOM 744 C C . THR A 1 97 ? -6.549 3.130 9.106 1.00 98.44 97 THR A C 1
ATOM 746 O O . THR A 1 97 ? -5.444 2.711 8.765 1.00 98.44 97 THR A O 1
ATOM 749 N N . ALA A 1 98 ? -6.699 4.205 9.881 1.00 97.56 98 ALA A N 1
ATOM 750 C CA . ALA A 1 98 ? -5.565 4.876 10.505 1.00 97.56 98 ALA A CA 1
ATOM 751 C C . ALA A 1 98 ? -5.108 4.081 11.739 1.00 97.56 98 ALA A C 1
ATOM 753 O O . ALA A 1 98 ? -5.778 4.097 12.771 1.00 97.56 98 ALA A O 1
ATOM 754 N N . LEU A 1 99 ? -3.982 3.379 11.621 1.00 96.00 99 LEU A N 1
ATOM 755 C CA . LEU A 1 99 ? -3.313 2.684 12.716 1.00 96.00 99 LEU A CA 1
ATOM 756 C C . LEU A 1 99 ? -1.959 3.365 12.954 1.00 96.00 99 LEU A C 1
ATOM 758 O O . LEU A 1 99 ? -1.053 3.198 12.135 1.00 96.00 99 LEU A O 1
ATOM 762 N N . PRO A 1 100 ? -1.816 4.166 14.026 1.00 89.56 100 PRO A N 1
ATOM 763 C CA . PRO A 1 100 ? -0.576 4.877 14.290 1.00 89.56 100 PRO A CA 1
ATOM 764 C C . PRO A 1 100 ? 0.559 3.888 14.541 1.00 89.56 100 PRO A C 1
ATOM 766 O O . PRO A 1 100 ? 0.360 2.812 15.109 1.00 89.56 100 PRO A O 1
ATOM 769 N N . HIS A 1 101 ? 1.760 4.271 14.119 1.00 81.88 101 HIS A N 1
ATOM 770 C CA . HIS A 1 101 ? 2.937 3.440 14.319 1.00 81.88 101 HIS A CA 1
ATOM 771 C C . HIS A 1 101 ? 3.186 3.200 15.814 1.00 81.88 101 HIS A C 1
ATOM 773 O O . HIS A 1 101 ? 3.093 4.148 16.605 1.00 81.88 101 HIS A O 1
ATOM 779 N N . PRO A 1 102 ? 3.517 1.958 16.214 1.00 80.31 102 PRO A N 1
ATOM 780 C CA . PRO A 1 102 ? 3.886 1.683 17.588 1.00 80.31 102 PRO A CA 1
ATOM 781 C C . PRO A 1 102 ? 5.158 2.449 17.945 1.00 80.31 102 PRO A C 1
ATOM 783 O O . PRO A 1 102 ? 5.964 2.833 17.091 1.00 80.31 102 PRO A O 1
ATOM 786 N N . HIS A 1 103 ? 5.340 2.678 19.237 1.00 81.94 103 HIS A N 1
ATOM 787 C CA . HIS A 1 103 ? 6.533 3.341 19.720 1.00 81.94 103 HIS A CA 1
ATOM 788 C C . HIS A 1 103 ? 7.777 2.480 19.469 1.00 81.94 103 HIS A C 1
ATOM 790 O O . HIS A 1 103 ? 7.787 1.289 19.765 1.00 81.94 103 HIS A O 1
ATOM 796 N N . VAL A 1 104 ? 8.836 3.100 18.940 1.00 84.12 104 VAL A N 1
ATOM 797 C CA . VAL A 1 104 ? 10.139 2.441 18.718 1.00 84.12 104 VAL A CA 1
ATOM 798 C C . VAL A 1 104 ? 10.888 2.226 20.037 1.00 84.12 104 VAL A C 1
ATOM 800 O O . VAL A 1 104 ? 11.724 1.336 20.150 1.00 84.12 104 VAL A O 1
ATOM 803 N N . VAL A 1 105 ? 10.592 3.054 21.039 1.00 87.12 105 VAL A N 1
ATOM 804 C CA . VAL A 1 105 ? 11.173 2.977 22.379 1.00 87.12 105 VAL A CA 1
ATOM 805 C C . VAL A 1 105 ? 10.071 2.817 23.415 1.00 87.12 105 VAL A C 1
ATOM 807 O O . VAL A 1 105 ? 8.942 3.261 23.207 1.00 87.12 105 VAL A O 1
ATOM 810 N N . GLU A 1 106 ? 10.424 2.224 24.551 1.00 85.31 106 GLU A N 1
ATOM 811 C CA . GLU A 1 106 ? 9.520 2.082 25.690 1.00 85.31 106 GLU A CA 1
ATOM 812 C C . GLU A 1 106 ? 8.945 3.445 26.123 1.00 85.31 106 GLU A C 1
ATOM 814 O O . GLU A 1 106 ? 9.684 4.440 26.121 1.00 85.31 106 GLU A O 1
ATOM 819 N N . PRO A 1 107 ? 7.672 3.523 26.558 1.00 84.00 107 PRO A N 1
ATOM 820 C CA . PRO A 1 107 ? 7.022 4.785 26.923 1.00 84.00 107 PRO A CA 1
ATOM 821 C C . PRO A 1 107 ? 7.836 5.709 27.853 1.00 84.00 107 PRO A C 1
ATOM 823 O O . PRO A 1 107 ? 7.873 6.913 27.583 1.00 84.00 107 PRO A O 1
ATOM 826 N N . PRO A 1 108 ? 8.573 5.211 28.873 1.00 87.50 108 PRO A N 1
ATOM 827 C CA . PRO A 1 108 ? 9.411 6.062 29.722 1.00 87.50 108 PRO A CA 1
ATOM 828 C C . PRO A 1 108 ? 10.523 6.813 28.973 1.00 87.50 108 PRO A C 1
ATOM 830 O O . PRO A 1 108 ? 10.964 7.871 29.421 1.00 87.50 108 PRO A O 1
ATOM 833 N N . LEU A 1 109 ? 10.999 6.279 27.842 1.00 84.38 109 LEU A N 1
ATOM 834 C CA . LEU A 1 109 ? 12.004 6.928 26.998 1.00 84.38 109 LEU A CA 1
ATOM 835 C C . LEU A 1 109 ? 11.395 8.022 26.111 1.00 84.38 109 LEU A C 1
ATOM 837 O O . LEU A 1 109 ? 12.099 8.974 25.780 1.00 84.38 109 LEU A O 1
ATOM 841 N N . ILE A 1 110 ? 10.104 7.920 25.777 1.00 83.38 110 ILE A N 1
ATOM 842 C CA . ILE A 1 110 ? 9.353 8.916 24.993 1.00 83.38 110 ILE A CA 1
ATOM 843 C C . ILE A 1 110 ? 9.049 10.145 25.842 1.00 83.38 110 ILE A C 1
ATOM 845 O O . ILE A 1 110 ? 9.206 11.276 25.392 1.00 83.38 110 ILE A O 1
ATOM 849 N N . THR A 1 111 ? 8.623 9.928 27.087 1.00 85.06 111 THR A N 1
ATOM 850 C CA . THR A 1 111 ? 8.226 11.006 28.002 1.00 85.06 111 THR A CA 1
ATOM 851 C C . THR A 1 111 ? 9.414 11.662 28.700 1.00 85.06 111 THR A C 1
ATOM 853 O O . THR A 1 111 ? 9.229 12.599 29.478 1.00 85.06 111 THR A O 1
ATOM 856 N N . ARG A 1 112 ? 10.640 11.168 28.480 1.00 80.94 112 ARG A N 1
ATOM 857 C CA . ARG A 1 112 ? 11.832 11.724 29.119 1.00 80.94 112 ARG A CA 1
ATOM 858 C C . ARG A 1 112 ? 12.084 13.141 28.586 1.00 80.94 112 ARG A C 1
ATOM 860 O O . ARG A 1 112 ? 12.157 13.313 27.370 1.00 80.94 112 ARG A O 1
ATOM 867 N N . PRO A 1 113 ? 12.307 14.140 29.459 1.00 81.12 113 PRO A N 1
ATOM 868 C CA . PRO A 1 113 ? 12.689 15.477 29.023 1.00 81.12 113 PRO A CA 1
ATOM 869 C C . PRO A 1 113 ? 13.913 15.420 28.106 1.00 81.12 113 PRO A C 1
ATOM 871 O O . PRO A 1 113 ? 14.878 14.697 28.388 1.00 81.12 113 PRO A O 1
ATOM 874 N N . ALA A 1 114 ? 13.880 16.184 27.012 1.00 76.06 114 ALA A N 1
ATOM 875 C CA . ALA A 1 114 ? 15.045 16.342 26.156 1.00 76.06 114 ALA A CA 1
ATOM 876 C C . ALA A 1 114 ? 16.217 16.853 27.008 1.00 76.06 114 ALA A C 1
ATOM 878 O O . ALA A 1 114 ? 16.067 17.791 27.794 1.00 76.06 114 ALA A O 1
ATOM 879 N N . ARG A 1 115 ? 17.395 16.228 26.878 1.00 76.88 115 ARG A N 1
ATOM 880 C CA . ARG A 1 115 ? 18.603 16.791 27.492 1.00 76.88 115 ARG A CA 1
ATOM 881 C C . ARG A 1 115 ? 18.851 18.157 26.845 1.00 76.88 115 ARG A C 1
ATOM 883 O O . ARG A 1 115 ? 18.722 18.236 25.622 1.00 76.88 115 ARG A O 1
ATOM 890 N N . PRO A 1 116 ? 19.217 19.200 27.609 1.00 74.31 116 PRO A N 1
ATOM 891 C CA . PRO A 1 116 ? 19.618 20.466 27.013 1.00 74.31 116 PRO A CA 1
ATOM 892 C C . PRO A 1 116 ? 20.731 20.186 25.998 1.00 74.31 116 PRO A C 1
ATOM 894 O O . PRO A 1 116 ? 21.772 19.618 26.341 1.00 74.31 116 PRO A O 1
ATOM 897 N N . GLY A 1 117 ? 20.459 20.481 24.726 1.00 68.44 117 GLY A N 1
ATOM 898 C CA . GLY A 1 117 ? 21.424 20.278 23.655 1.00 68.44 117 GLY A CA 1
ATOM 899 C C . GLY A 1 117 ? 22.634 21.176 23.885 1.00 68.44 117 GLY A C 1
ATOM 900 O O . GLY A 1 117 ? 22.478 22.326 24.299 1.00 68.44 117 GLY A O 1
ATOM 901 N N . LYS A 1 118 ? 23.846 20.677 23.610 1.00 59.44 118 LYS A N 1
ATOM 902 C CA . LYS A 1 118 ? 24.975 21.586 23.386 1.00 59.44 118 LYS A CA 1
ATOM 903 C C . LYS A 1 118 ? 24.564 22.501 22.235 1.00 59.44 118 LYS A C 1
ATOM 905 O O . LYS A 1 118 ? 24.192 21.992 21.180 1.00 59.44 118 LYS A O 1
ATOM 910 N N . ALA A 1 119 ? 24.590 23.813 22.460 1.00 58.38 119 ALA A N 1
ATOM 911 C CA . ALA A 1 119 ? 24.421 24.782 21.389 1.00 58.38 119 ALA A CA 1
ATOM 912 C C . ALA A 1 119 ? 25.376 24.400 20.249 1.00 58.38 119 ALA A C 1
ATOM 914 O O . ALA A 1 119 ? 26.560 24.157 20.496 1.00 58.38 119 ALA A O 1
ATOM 915 N N . PHE A 1 120 ? 24.846 24.274 19.034 1.00 57.03 120 PHE A N 1
ATOM 916 C CA . PHE A 1 120 ? 25.681 24.227 17.843 1.00 57.03 120 PHE A CA 1
ATOM 917 C C . PHE A 1 120 ? 26.374 25.592 17.774 1.00 57.03 120 PHE A C 1
ATOM 919 O O . PHE A 1 120 ? 25.697 26.608 17.616 1.00 57.03 120 PHE A O 1
ATOM 926 N N . GLY A 1 121 ? 27.674 25.606 18.072 1.00 51.59 121 GLY A N 1
ATOM 927 C CA . GLY A 1 121 ? 28.530 26.783 17.934 1.00 51.59 121 GLY A CA 1
ATOM 928 C C . GLY A 1 121 ? 28.921 27.030 16.489 1.00 51.59 121 GLY A C 1
ATOM 929 O O . GLY A 1 121 ? 28.782 26.087 15.676 1.00 51.59 121 GLY A O 1
#

pLDDT: mean 93.06, std 9.32, range [51.59, 98.69]

Nearest PDB structures (foldseek):
  3c4q-assembly1_A  TM=6.597E-01  e=5.316E-03  Corynebacterium glutamicum
  1rqb-assembly1_A  TM=5.513E-01  e=3.028E-02  Propionibacterium freudenreichii subsp. shermanii
  2nx9-assembly1_A  TM=5.125E-01  e=6.562E-02  Vibrio cholerae
  5ks8-assembly1_E  TM=5.459E-01  e=1.422E-01  Methylobacillus flagellatus KT
  5ks8-assembly1_D  TM=5.592E-01  e=1.516E-01  Methylobacillus flagellatus KT

Foldseek 3Di:
DLALVVCVVCVVVDQEAEDEDDCLPPALVSNLSSLVSCVVSVHAYEYEPADPADPVDPDRVRVPSNCQNRLLSHPAYEYADPVVQVVSCVPPVHGHHHDHDDDPDDPVVVPDDDDPDDPPD

Solvent-accessible surface area (backbone atoms only — not comparable to full-atom values): 7336 Å² total; per-residue (Å²): 113,99,36,37,70,49,43,69,75,46,49,92,77,56,71,65,47,76,46,67,75,84,56,88,85,50,51,50,68,54,50,50,46,29,53,53,38,32,54,74,71,70,33,48,36,34,35,40,50,82,60,96,59,57,89,90,43,92,68,56,60,69,54,48,50,37,44,69,48,48,62,76,66,32,76,40,40,32,20,53,36,66,66,59,20,50,51,43,30,72,76,66,74,38,80,38,48,56,54,63,76,78,75,93,57,61,67,75,68,71,72,47,79,79,72,84,70,80,77,86,125

Radius of gyration: 18.08 Å; Cα contacts (8 Å, |Δi|>4): 143; chains: 1; bounding box: 41×50×45 Å

Mean predicted aligned error: 5.73 Å

Sequence (121 aa):
MLDPAWVDAHEAEFDVCHLHFGFDAQSPAALTALIAALRRHGKPLVYTAHDLRNPHQADPDPHLAALDVLVPAADRLITLTPGAAAEITSRWNRRATALPHPHVVEPPLITRPARPGKAFG

Secondary structure (DSSP, 8-state):
--SHHHHHHSGGG-S-EEE-S-GGGS-HHHHHHHHHHHHHTT--EEEEES-SS-TT-S--HHHHHHHHHHHHH-SEEEESSHHHHHHHHHHHS---EE-PPPPSS-HHHHSSPPPPPPP--